Protein AF-A0A1I7H3S4-F1 (afdb_monomer_lite)

Organism: NCBI:txid351659

Radius of gyration: 13.6 Å; chains: 1; bounding box: 36×29×34 Å

Structure (mmCIF, N/CA/C/O backbone):
data_AF-A0A1I7H3S4-F1
#
_entry.id   AF-A0A1I7H3S4-F1
#
loop_
_atom_site.group_PDB
_atom_site.id
_atom_site.type_symbol
_atom_site.label_atom_id
_atom_site.label_alt_id
_atom_site.label_comp_id
_atom_site.label_asym_id
_atom_site.label_entity_id
_atom_site.label_seq_id
_atom_site.pdbx_PDB_ins_code
_atom_site.Cartn_x
_atom_site.Cartn_y
_atom_site.Cartn_z
_atom_site.occupancy
_atom_site.B_iso_or_equiv
_atom_site.auth_seq_id
_atom_site.auth_comp_id
_atom_site.auth_asym_id
_atom_site.auth_atom_id
_atom_site.pdbx_PDB_model_num
ATOM 1 N N . MET A 1 1 ? 8.692 2.748 -12.948 1.00 69.50 1 MET A N 1
ATOM 2 C CA . MET A 1 1 ? 7.362 2.105 -13.022 1.00 69.50 1 MET A CA 1
ATOM 3 C C . MET A 1 1 ? 7.455 0.836 -12.209 1.00 69.50 1 MET A C 1
ATOM 5 O O . MET A 1 1 ? 8.354 0.054 -12.492 1.00 69.50 1 MET A O 1
ATOM 9 N N . TYR A 1 2 ? 6.588 0.673 -11.213 1.00 76.00 2 TYR A N 1
ATOM 10 C CA . TYR A 1 2 ? 6.581 -0.502 -10.338 1.00 76.00 2 TYR A CA 1
ATOM 11 C C . TYR A 1 2 ? 5.357 -1.370 -10.622 1.00 76.00 2 TYR A C 1
ATOM 13 O O . TYR A 1 2 ? 4.314 -0.866 -11.056 1.00 76.00 2 TYR A O 1
ATOM 21 N N . TYR A 1 3 ? 5.503 -2.670 -10.383 1.00 72.31 3 TYR A N 1
ATOM 22 C CA . TYR A 1 3 ? 4.449 -3.659 -10.552 1.00 72.31 3 TYR A CA 1
ATOM 23 C C . TYR A 1 3 ? 4.374 -4.523 -9.299 1.00 72.31 3 TYR A C 1
ATOM 25 O O . TYR A 1 3 ? 5.347 -5.189 -8.960 1.00 72.31 3 TYR A O 1
ATOM 33 N N . LEU A 1 4 ? 3.216 -4.527 -8.646 1.00 77.06 4 LEU A N 1
ATOM 34 C CA . LEU A 1 4 ? 2.907 -5.460 -7.568 1.00 77.06 4 LEU A CA 1
ATOM 35 C C . LEU A 1 4 ? 1.909 -6.492 -8.099 1.00 77.06 4 LEU A C 1
ATOM 37 O O . LEU A 1 4 ? 0.865 -6.141 -8.659 1.00 77.06 4 LEU A O 1
ATOM 41 N N . HIS A 1 5 ? 2.255 -7.768 -7.956 1.00 70.94 5 HIS A N 1
ATOM 42 C CA . HIS A 1 5 ? 1.485 -8.892 -8.478 1.00 70.94 5 HIS A CA 1
ATOM 43 C C . HIS A 1 5 ? 1.158 -9.875 -7.351 1.00 70.94 5 HIS A C 1
ATOM 45 O O . HIS A 1 5 ? 2.056 -10.500 -6.794 1.00 70.94 5 HIS A O 1
ATOM 51 N N . LYS A 1 6 ? -0.134 -10.069 -7.070 1.00 67.06 6 LYS A N 1
ATOM 52 C CA . LYS A 1 6 ? -0.643 -11.166 -6.231 1.00 67.06 6 LYS A CA 1
ATOM 53 C C . LYS A 1 6 ? -1.920 -11.727 -6.852 1.00 67.06 6 LYS A C 1
ATOM 55 O O . LYS A 1 6 ? -2.768 -10.965 -7.300 1.00 67.06 6 LYS A O 1
ATOM 60 N N . ASN A 1 7 ? -2.049 -13.056 -6.892 1.00 60.03 7 ASN A N 1
ATOM 61 C CA . ASN A 1 7 ? -3.289 -13.779 -7.219 1.00 60.03 7 ASN A CA 1
ATOM 62 C C . ASN A 1 7 ? -4.104 -13.202 -8.398 1.00 60.03 7 ASN A C 1
ATOM 64 O O . ASN A 1 7 ? -5.215 -12.713 -8.221 1.00 60.03 7 ASN A O 1
ATOM 68 N N . LYS A 1 8 ? -3.558 -13.263 -9.625 1.00 67.94 8 LYS A N 1
ATOM 69 C CA . LYS A 1 8 ? -4.128 -12.712 -10.885 1.00 67.94 8 LYS A CA 1
ATOM 70 C C . LYS A 1 8 ? -4.347 -11.191 -10.914 1.00 67.94 8 LYS A C 1
ATOM 72 O O . LYS A 1 8 ? -4.528 -10.641 -11.999 1.00 67.94 8 LYS A O 1
ATOM 77 N N . ASN A 1 9 ? -4.276 -10.510 -9.777 1.00 73.56 9 ASN A N 1
ATOM 78 C CA . ASN A 1 9 ? -4.380 -9.068 -9.677 1.00 73.56 9 ASN A CA 1
ATOM 79 C C . ASN A 1 9 ? -3.016 -8.418 -9.921 1.00 73.56 9 ASN A C 1
ATOM 81 O O . ASN A 1 9 ? -1.966 -8.917 -9.510 1.00 73.56 9 ASN A O 1
ATOM 85 N N . THR A 1 10 ? -3.034 -7.290 -10.626 1.00 81.31 10 THR A N 1
ATOM 86 C CA . THR A 1 10 ? -1.833 -6.501 -10.908 1.00 81.31 10 THR A CA 1
ATOM 87 C C . THR A 1 10 ? -2.094 -5.053 -10.539 1.00 81.31 10 THR A C 1
ATOM 89 O O . THR A 1 10 ? -2.968 -4.418 -11.133 1.00 81.31 10 THR A O 1
ATOM 92 N N . LEU A 1 11 ? -1.308 -4.529 -9.602 1.00 84.75 11 LEU A N 1
ATOM 93 C CA . LEU A 1 11 ? -1.228 -3.103 -9.327 1.00 84.75 11 LEU A CA 1
ATOM 94 C C . LEU A 1 11 ? -0.031 -2.526 -10.087 1.00 84.75 11 LEU A C 1
ATOM 96 O O . LEU A 1 11 ? 1.112 -2.930 -9.876 1.00 84.75 11 LEU A O 1
ATOM 100 N N . ARG A 1 12 ? -0.293 -1.583 -10.994 1.00 87.62 12 ARG A N 1
ATOM 101 C CA . ARG A 1 12 ? 0.743 -0.831 -11.711 1.00 87.62 12 ARG A CA 1
ATOM 102 C C . ARG A 1 12 ? 0.851 0.559 -11.123 1.00 87.62 12 ARG A C 1
ATOM 104 O O . ARG A 1 12 ? -0.159 1.247 -10.997 1.00 87.62 12 ARG A O 1
ATOM 111 N N . ILE A 1 13 ? 2.075 0.977 -10.839 1.00 87.19 13 ILE A N 1
ATOM 112 C CA . ILE A 1 13 ? 2.362 2.245 -10.175 1.00 87.19 13 ILE A CA 1
ATOM 113 C C . ILE A 1 13 ? 3.183 3.103 -11.129 1.00 87.19 13 ILE A C 1
ATOM 115 O O . ILE A 1 13 ? 4.295 2.748 -11.550 1.00 87.19 13 ILE A O 1
ATOM 119 N N . LEU A 1 14 ? 2.576 4.216 -11.526 1.00 86.69 14 LEU A N 1
ATOM 120 C CA . LEU A 1 14 ? 3.056 5.132 -12.548 1.00 86.69 14 LEU A CA 1
ATOM 121 C C . LEU A 1 14 ? 3.316 6.503 -11.909 1.00 86.69 14 LEU A C 1
ATOM 123 O O . LEU A 1 14 ? 2.379 7.294 -11.776 1.00 86.69 14 LEU A O 1
ATOM 127 N N . PRO A 1 15 ? 4.574 6.809 -11.541 1.00 83.56 15 PRO A N 1
ATOM 128 C CA . PRO A 1 15 ? 4.943 8.139 -11.077 1.00 83.56 15 PRO A CA 1
ATOM 129 C C . PRO A 1 15 ? 4.613 9.190 -12.142 1.00 83.56 15 PRO A C 1
ATOM 131 O O . PRO A 1 15 ? 4.883 9.000 -13.334 1.00 83.56 15 PRO A O 1
ATOM 134 N N . ARG A 1 16 ? 4.023 10.307 -11.723 1.00 81.94 16 ARG A N 1
ATOM 135 C CA . ARG A 1 16 ? 3.693 11.455 -12.575 1.00 81.94 16 ARG A CA 1
ATOM 136 C C . ARG A 1 16 ? 4.423 12.698 -12.062 1.00 81.94 16 ARG A C 1
ATOM 138 O O . ARG A 1 16 ? 4.998 12.705 -10.984 1.00 81.94 16 ARG A O 1
ATOM 145 N N . LYS A 1 17 ? 4.376 13.793 -12.834 1.00 77.88 17 LYS A N 1
ATOM 146 C CA . LYS A 1 17 ? 4.927 15.092 -12.392 1.00 77.88 17 LYS A CA 1
ATOM 147 C C . LYS A 1 17 ? 4.255 15.636 -11.122 1.00 77.88 17 LYS A C 1
ATOM 149 O O . LYS A 1 17 ? 4.856 16.462 -10.452 1.00 77.88 17 LYS A O 1
ATOM 154 N N . LYS A 1 18 ? 3.013 15.228 -10.841 1.00 78.38 18 LYS A N 1
ATOM 155 C CA . LYS A 1 18 ? 2.236 15.609 -9.655 1.00 78.38 18 LYS A CA 1
ATOM 156 C C . LYS A 1 18 ? 1.573 14.356 -9.082 1.00 78.38 18 LYS A C 1
ATOM 158 O O . LYS A 1 18 ? 0.465 14.018 -9.490 1.00 78.38 18 LYS A O 1
ATOM 163 N N . GLY A 1 19 ? 2.283 13.655 -8.204 1.00 86.25 19 GLY A N 1
ATOM 164 C CA . GLY A 1 19 ? 1.801 12.440 -7.548 1.00 86.25 19 GLY A CA 1
ATOM 165 C C . GLY A 1 19 ? 1.942 11.162 -8.380 1.00 86.25 19 GLY A C 1
ATOM 166 O O . GLY A 1 19 ? 2.806 11.067 -9.256 1.00 86.25 19 GLY A O 1
ATOM 167 N N . THR A 1 20 ? 1.088 10.178 -8.103 1.00 88.50 20 THR A N 1
ATOM 168 C CA . THR A 1 20 ? 1.223 8.811 -8.625 1.00 88.50 20 THR A CA 1
ATOM 169 C C . THR A 1 20 ? -0.104 8.258 -9.108 1.00 88.50 20 THR A C 1
ATOM 171 O O . THR A 1 20 ? -1.131 8.373 -8.451 1.00 88.50 20 THR A O 1
ATOM 174 N N . GLU A 1 21 ? -0.084 7.625 -10.272 1.00 90.69 21 GLU A N 1
ATOM 175 C CA . GLU A 1 21 ? -1.233 6.913 -10.810 1.00 90.69 21 GLU A CA 1
ATOM 176 C C . GLU A 1 21 ? -1.130 5.424 -10.467 1.00 90.69 21 GLU A C 1
ATOM 178 O O . GLU A 1 21 ? -0.149 4.756 -10.809 1.00 90.69 21 GLU A O 1
ATOM 183 N N . LEU A 1 22 ? -2.161 4.908 -9.805 1.00 89.38 22 LEU A N 1
ATOM 184 C CA . LEU A 1 22 ? -2.315 3.504 -9.452 1.00 89.38 22 LEU A CA 1
ATOM 185 C C . LEU A 1 22 ? -3.332 2.870 -10.391 1.00 89.38 22 LEU A C 1
ATOM 187 O O . LEU A 1 22 ? -4.489 3.280 -10.428 1.00 89.38 22 LEU A O 1
ATOM 191 N N . ARG A 1 23 ? -2.926 1.849 -11.141 1.00 89.50 23 ARG A N 1
ATOM 192 C CA . ARG A 1 23 ? -3.845 1.055 -11.963 1.00 89.50 23 ARG A CA 1
ATOM 193 C C . ARG A 1 23 ? -4.005 -0.318 -11.349 1.00 89.50 23 ARG A C 1
ATOM 195 O O . ARG A 1 23 ? -3.047 -1.089 -11.351 1.00 89.50 23 ARG A O 1
ATOM 202 N N . PHE A 1 24 ? -5.200 -0.623 -10.866 1.00 86.50 24 PHE A N 1
ATOM 203 C CA . PHE A 1 24 ? -5.541 -1.929 -10.320 1.00 86.50 24 PHE A CA 1
ATOM 204 C C . PHE A 1 24 ? -6.638 -2.562 -11.171 1.00 86.50 24 PHE A C 1
ATOM 206 O O . PHE A 1 24 ? -7.775 -2.087 -11.192 1.00 86.50 24 PHE A O 1
ATOM 213 N N . ASN A 1 25 ? -6.300 -3.623 -11.904 1.00 83.25 25 ASN A N 1
ATOM 214 C CA . ASN A 1 25 ? -7.190 -4.224 -12.901 1.00 83.25 25 ASN A CA 1
ATOM 215 C C . ASN A 1 25 ? -7.712 -3.167 -13.905 1.00 83.25 25 ASN A C 1
ATOM 217 O O . ASN A 1 25 ? -6.918 -2.599 -14.653 1.00 83.25 25 ASN A O 1
ATOM 221 N N . GLN A 1 26 ? -9.024 -2.897 -13.934 1.00 82.56 26 GLN A N 1
ATOM 222 C CA . GLN A 1 26 ? -9.642 -1.876 -14.798 1.00 82.56 2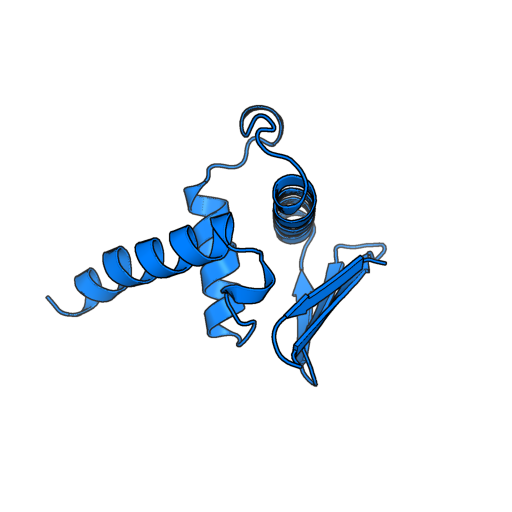6 GLN A CA 1
ATOM 223 C C . GLN A 1 26 ? -9.825 -0.509 -14.109 1.00 82.56 26 GLN A C 1
ATOM 225 O O . GLN A 1 26 ? -10.268 0.440 -14.753 1.00 82.56 26 GLN A O 1
ATOM 230 N N . LYS A 1 27 ? -9.495 -0.390 -12.817 1.00 84.56 27 LYS A N 1
ATOM 231 C CA . LYS A 1 27 ? -9.638 0.849 -12.041 1.00 84.56 27 LYS A CA 1
ATOM 232 C C . LYS A 1 27 ? -8.348 1.670 -12.066 1.00 84.56 27 LYS A C 1
ATOM 234 O O . LYS A 1 27 ? -7.246 1.116 -12.064 1.00 84.56 27 LYS A O 1
ATOM 239 N N . ILE A 1 28 ? -8.498 2.994 -12.068 1.00 87.31 28 ILE A N 1
ATOM 240 C CA . ILE A 1 28 ? -7.397 3.962 -12.015 1.00 87.31 28 ILE A CA 1
ATOM 241 C C . ILE A 1 28 ? -7.633 4.894 -10.826 1.00 87.31 28 ILE A C 1
ATOM 243 O O . ILE A 1 28 ? -8.696 5.502 -10.733 1.00 87.31 28 ILE A O 1
ATOM 247 N N . PHE A 1 29 ? -6.632 5.031 -9.960 1.00 87.19 29 PHE A N 1
ATOM 248 C CA . PHE A 1 29 ? -6.621 5.949 -8.824 1.00 87.19 29 PHE A CA 1
ATOM 249 C C . PHE A 1 29 ? -5.473 6.942 -8.976 1.00 87.19 29 PHE A C 1
ATOM 251 O O . PHE A 1 29 ? -4.396 6.591 -9.464 1.00 87.19 29 PHE A O 1
ATOM 258 N N . PHE A 1 30 ? -5.689 8.179 -8.539 1.00 87.00 30 PHE A N 1
ATOM 259 C CA . PHE A 1 30 ? -4.664 9.217 -8.545 1.00 87.00 30 PHE A CA 1
ATOM 260 C C . PHE A 1 30 ? -4.318 9.599 -7.112 1.00 87.00 30 PHE A C 1
ATOM 262 O O . PHE A 1 30 ? -5.128 10.178 -6.395 1.00 87.00 30 PHE A O 1
ATOM 269 N N . ALA A 1 31 ? -3.097 9.271 -6.713 1.00 87.50 31 ALA A N 1
ATOM 270 C CA . ALA A 1 31 ? -2.514 9.682 -5.455 1.00 87.50 31 ALA A CA 1
ATOM 271 C C . ALA A 1 31 ? -1.921 11.085 -5.584 1.00 87.50 31 ALA A C 1
ATOM 273 O O . ALA A 1 31 ? -1.183 11.379 -6.528 1.00 87.50 31 ALA A O 1
ATOM 274 N N . ASN A 1 32 ? -2.217 11.939 -4.606 1.00 88.56 32 ASN A N 1
ATOM 275 C CA . ASN A 1 32 ? -1.521 13.210 -4.425 1.00 88.56 32 ASN A CA 1
ATOM 276 C C . ASN A 1 32 ? -0.079 12.973 -3.924 1.00 88.56 32 ASN A C 1
ATOM 278 O O . ASN A 1 32 ? 0.374 11.833 -3.807 1.00 88.56 32 ASN A O 1
ATOM 282 N N . GLU A 1 33 ? 0.672 14.043 -3.664 1.00 85.62 33 GLU A N 1
ATOM 283 C CA . GLU A 1 33 ? 2.079 13.942 -3.244 1.00 85.62 33 GLU A CA 1
ATOM 284 C C . GLU A 1 33 ? 2.252 13.203 -1.910 1.00 85.62 33 GLU A C 1
ATOM 286 O O . GLU A 1 33 ? 3.167 12.393 -1.781 1.00 85.62 33 GLU A O 1
ATOM 291 N N . ASP A 1 34 ? 1.356 13.413 -0.946 1.00 85.50 34 ASP A N 1
ATOM 292 C CA . ASP A 1 34 ? 1.445 12.759 0.362 1.00 85.50 34 ASP A CA 1
ATOM 293 C C . ASP A 1 34 ? 1.119 11.268 0.274 1.00 85.50 34 ASP A C 1
ATOM 295 O O . ASP A 1 34 ? 1.881 10.431 0.758 1.00 85.50 34 ASP A O 1
ATOM 299 N N . LEU A 1 35 ? 0.043 10.914 -0.434 1.00 87.31 35 LEU A N 1
ATOM 300 C CA . LEU A 1 35 ? -0.308 9.518 -0.674 1.00 87.31 35 LEU A CA 1
ATOM 301 C C . LEU A 1 35 ? 0.761 8.814 -1.523 1.00 87.31 35 LEU A C 1
ATOM 303 O O . LEU A 1 35 ? 1.040 7.640 -1.305 1.00 87.31 35 LEU A O 1
ATOM 307 N N . THR A 1 36 ? 1.418 9.537 -2.434 1.00 88.19 36 THR A N 1
ATOM 308 C CA . THR A 1 36 ? 2.573 9.020 -3.185 1.00 88.19 36 THR A CA 1
ATOM 309 C C . THR A 1 36 ? 3.718 8.632 -2.256 1.00 88.19 36 THR A C 1
ATOM 311 O O . THR A 1 36 ? 4.216 7.518 -2.369 1.00 88.19 36 THR A O 1
ATOM 314 N N . LYS A 1 37 ? 4.090 9.493 -1.297 1.00 87.00 37 LYS A N 1
ATOM 315 C CA . LYS A 1 37 ? 5.144 9.178 -0.316 1.00 87.00 37 LYS A CA 1
ATOM 316 C C . LYS A 1 37 ? 4.801 7.942 0.515 1.00 87.00 37 LYS A C 1
ATOM 318 O O . LYS A 1 37 ? 5.671 7.107 0.745 1.00 87.00 37 LYS A O 1
ATOM 323 N N . ILE A 1 38 ? 3.539 7.815 0.936 1.00 89.06 38 ILE A N 1
ATOM 324 C CA . ILE A 1 38 ? 3.056 6.634 1.665 1.00 89.06 38 ILE A CA 1
ATOM 325 C C . ILE A 1 38 ? 3.231 5.376 0.809 1.00 89.06 38 ILE A C 1
ATOM 327 O O . ILE A 1 38 ? 3.784 4.386 1.276 1.00 89.06 38 ILE A O 1
ATOM 331 N N . ILE A 1 39 ? 2.790 5.415 -0.449 1.00 87.75 39 ILE A N 1
ATOM 332 C CA . ILE A 1 39 ? 2.871 4.274 -1.367 1.00 87.75 39 ILE A CA 1
ATOM 333 C C . ILE A 1 39 ? 4.326 3.884 -1.636 1.00 87.75 39 ILE A C 1
ATOM 335 O O . ILE A 1 39 ? 4.658 2.704 -1.554 1.00 87.75 39 ILE A O 1
ATOM 339 N N . ASP A 1 40 ? 5.201 4.855 -1.899 1.00 85.31 40 ASP A N 1
ATOM 340 C CA . ASP A 1 40 ? 6.627 4.608 -2.121 1.00 85.31 40 ASP A CA 1
ATOM 341 C C . ASP A 1 40 ? 7.287 3.961 -0.891 1.00 85.31 40 ASP A C 1
ATOM 343 O O . ASP A 1 40 ? 8.072 3.023 -1.035 1.00 85.31 40 ASP A O 1
ATOM 347 N N . PHE A 1 41 ? 6.924 4.401 0.320 1.00 85.75 41 PHE A N 1
ATOM 348 C CA . PHE A 1 41 ? 7.382 3.790 1.572 1.00 85.75 41 PHE A CA 1
ATOM 349 C C . PHE A 1 41 ? 6.860 2.357 1.760 1.00 85.75 41 PHE A C 1
ATOM 351 O O . PHE A 1 41 ? 7.597 1.458 2.167 1.00 85.75 41 PHE A O 1
ATOM 358 N N . VAL A 1 42 ? 5.587 2.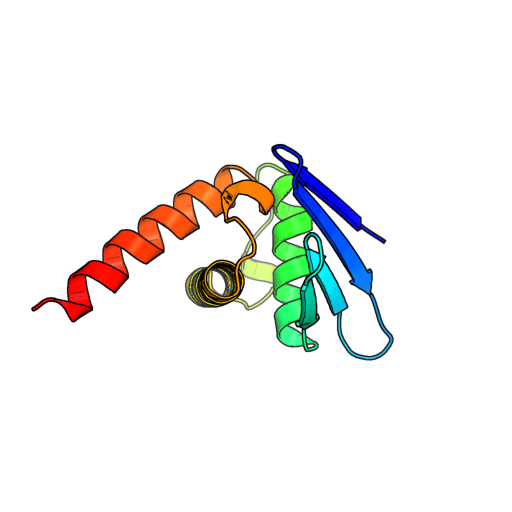113 1.457 1.00 87.00 42 VAL A N 1
ATOM 359 C CA . VAL A 1 42 ? 4.977 0.780 1.576 1.00 87.00 42 VAL A CA 1
ATOM 360 C C . VAL A 1 42 ? 5.640 -0.205 0.611 1.00 87.00 42 VAL A C 1
ATOM 362 O O . VAL A 1 42 ? 5.964 -1.322 1.006 1.00 87.00 42 VAL A O 1
ATOM 365 N N . ILE A 1 43 ? 5.921 0.219 -0.625 1.00 82.44 43 ILE A N 1
ATOM 366 C CA . ILE A 1 43 ? 6.631 -0.607 -1.610 1.00 82.44 43 ILE A CA 1
ATOM 367 C C . ILE A 1 43 ? 8.061 -0.887 -1.144 1.00 82.44 43 ILE A C 1
ATOM 369 O O . ILE A 1 43 ? 8.477 -2.043 -1.134 1.00 82.44 43 ILE A O 1
ATOM 373 N N . SER A 1 44 ? 8.815 0.133 -0.725 1.00 78.44 44 SER A N 1
ATOM 374 C CA . SER A 1 44 ? 10.217 -0.051 -0.327 1.00 78.44 44 SER A CA 1
ATOM 375 C C . SER A 1 44 ? 10.375 -0.892 0.944 1.00 78.44 44 SER A C 1
ATOM 377 O O . SER A 1 44 ? 11.331 -1.656 1.065 1.00 78.44 44 SER A O 1
ATOM 379 N N . SER A 1 45 ? 9.414 -0.809 1.869 1.00 72.25 45 SER A N 1
ATOM 380 C CA . SER A 1 45 ? 9.385 -1.622 3.091 1.00 72.25 45 SER A CA 1
ATOM 381 C C . SER A 1 45 ? 8.938 -3.070 2.866 1.00 72.25 45 SER A C 1
ATOM 383 O O . SER A 1 45 ? 9.198 -3.917 3.718 1.00 72.25 45 SER A O 1
ATOM 385 N N . SER A 1 46 ? 8.297 -3.379 1.733 1.00 63.88 46 SER A N 1
ATOM 386 C CA . SER A 1 46 ? 7.873 -4.747 1.404 1.00 63.88 46 SER A CA 1
ATOM 387 C C . SER A 1 46 ? 9.041 -5.675 1.032 1.00 63.88 46 SER A C 1
ATOM 389 O O . SER A 1 46 ? 8.938 -6.882 1.240 1.00 63.88 46 SER A O 1
ATOM 391 N N . ASP A 1 47 ? 10.168 -5.114 0.573 1.00 56.66 47 ASP A N 1
ATOM 392 C CA . ASP A 1 47 ? 11.371 -5.857 0.163 1.00 56.66 47 ASP A CA 1
ATOM 393 C C . ASP A 1 47 ? 12.446 -5.970 1.261 1.00 56.66 47 ASP A C 1
ATOM 395 O O . ASP A 1 47 ? 13.383 -6.761 1.134 1.00 56.66 47 ASP A O 1
ATOM 399 N N . ILE A 1 48 ? 12.355 -5.195 2.349 1.00 47.50 48 ILE A N 1
ATOM 400 C CA . ILE A 1 48 ? 13.440 -5.096 3.336 1.00 47.50 48 ILE A CA 1
ATOM 401 C C . ILE A 1 48 ? 12.898 -5.285 4.749 1.00 47.50 48 ILE A C 1
ATOM 403 O O . ILE A 1 48 ? 12.143 -4.467 5.277 1.00 47.50 48 ILE A O 1
ATOM 407 N N . SER A 1 49 ? 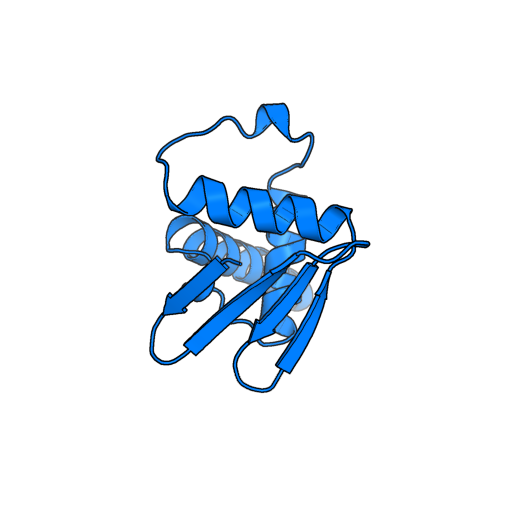13.343 -6.359 5.412 1.00 48.00 49 SER A N 1
ATOM 408 C CA . SER A 1 49 ? 13.155 -6.506 6.851 1.00 48.00 49 SER A CA 1
ATOM 409 C C . SER A 1 49 ? 13.878 -5.353 7.553 1.00 48.00 49 SER A C 1
ATOM 411 O O . SER A 1 49 ? 15.106 -5.345 7.607 1.00 48.00 49 SER A O 1
ATOM 413 N N . LYS A 1 50 ? 13.101 -4.427 8.120 1.00 50.97 50 LYS A N 1
ATOM 414 C CA . LYS A 1 50 ? 13.539 -3.231 8.857 1.00 50.97 50 LYS A CA 1
ATOM 415 C C . LYS A 1 50 ? 14.114 -2.124 7.966 1.00 50.97 50 LYS A C 1
ATOM 417 O O . LYS A 1 50 ? 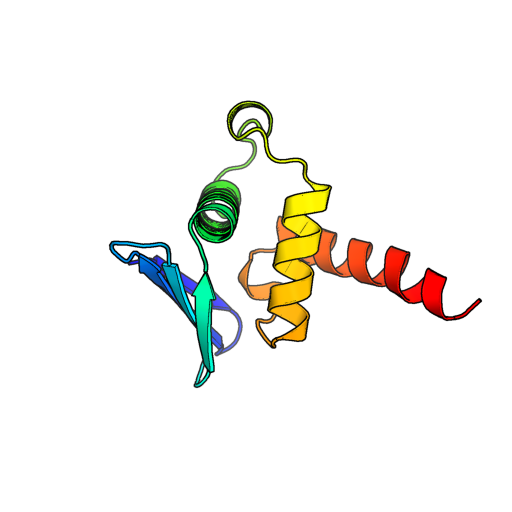15.281 -2.148 7.602 1.00 50.97 50 LYS A O 1
ATOM 422 N N . HIS A 1 51 ? 13.317 -1.081 7.762 1.00 50.19 51 HIS A N 1
ATOM 423 C CA . HIS A 1 51 ? 13.842 0.274 7.643 1.00 50.19 51 HIS A CA 1
ATOM 424 C C . HIS A 1 51 ? 13.021 1.226 8.509 1.00 50.19 51 HIS A C 1
ATOM 426 O O . HIS A 1 51 ? 11.813 1.053 8.682 1.00 50.19 51 HIS A O 1
ATOM 432 N N . ASP A 1 52 ? 13.734 2.167 9.121 1.00 51.50 52 ASP A N 1
ATOM 433 C CA . ASP A 1 52 ? 13.270 3.077 10.155 1.00 51.50 52 ASP A CA 1
ATOM 434 C C . ASP A 1 52 ? 12.072 3.918 9.701 1.00 51.50 52 ASP A C 1
ATOM 436 O O . ASP A 1 52 ? 12.191 4.835 8.891 1.00 51.50 52 ASP A O 1
ATOM 440 N N . PHE A 1 53 ? 10.914 3.661 10.317 1.00 53.38 53 PHE A N 1
ATOM 441 C CA . PHE A 1 53 ? 9.724 4.520 10.243 1.00 53.38 53 PHE A CA 1
ATOM 442 C C . PHE A 1 53 ? 10.040 6.000 10.545 1.00 53.38 53 PHE A C 1
ATOM 444 O O . PHE A 1 53 ? 9.329 6.896 10.088 1.00 53.38 53 PHE A O 1
ATOM 451 N N . LEU A 1 54 ? 11.121 6.255 11.291 1.00 49.78 54 LEU A N 1
ATOM 452 C CA . LEU A 1 54 ? 11.512 7.562 11.813 1.00 49.78 54 LEU A CA 1
ATOM 453 C C . LEU A 1 54 ? 11.912 8.589 10.742 1.00 49.78 54 LEU A C 1
ATOM 455 O O . LEU A 1 54 ? 11.748 9.779 10.995 1.00 49.78 54 LEU A O 1
ATOM 459 N N . GLU A 1 55 ? 12.376 8.185 9.554 1.00 55.22 55 GLU A N 1
ATOM 460 C CA . GLU A 1 55 ? 12.827 9.158 8.538 1.00 55.22 55 GLU A CA 1
ATOM 461 C C . GLU A 1 55 ? 11.690 9.758 7.696 1.00 55.22 55 GLU A C 1
ATOM 463 O O . GLU A 1 55 ? 11.860 10.810 7.083 1.00 55.22 55 GLU A O 1
ATOM 468 N N . THR A 1 56 ? 10.508 9.137 7.682 1.00 60.66 56 THR A N 1
ATOM 469 C CA . THR A 1 56 ? 9.396 9.600 6.830 1.00 60.66 56 THR A CA 1
ATOM 470 C C . THR A 1 56 ? 8.530 10.685 7.469 1.00 60.66 56 THR A C 1
ATOM 472 O O . THR A 1 56 ? 7.778 11.358 6.766 1.00 60.66 56 THR A O 1
ATOM 475 N N . GLY A 1 57 ? 8.596 10.847 8.796 1.00 66.88 57 GLY A N 1
ATOM 476 C CA . GLY A 1 57 ? 7.684 11.714 9.552 1.00 66.88 57 GLY A CA 1
ATOM 477 C C . GLY A 1 57 ? 6.213 11.266 9.521 1.00 66.88 57 GLY A C 1
ATOM 478 O O . GLY A 1 57 ? 5.349 11.997 10.002 1.00 66.88 57 GLY A O 1
ATOM 479 N N . LEU A 1 58 ? 5.914 10.088 8.962 1.00 73.38 58 LEU A N 1
ATOM 480 C CA . LEU A 1 58 ? 4.568 9.528 8.859 1.00 73.38 58 LEU A CA 1
ATOM 481 C C . LEU A 1 58 ? 4.342 8.511 9.980 1.00 73.38 58 LEU A C 1
ATOM 483 O O . LEU A 1 58 ? 5.155 7.610 10.190 1.00 73.38 58 LEU A O 1
ATOM 487 N N . SER A 1 59 ? 3.226 8.635 10.701 1.00 83.38 59 SER A N 1
ATOM 488 C CA . SER A 1 59 ? 2.835 7.624 11.683 1.00 83.38 59 SER A CA 1
ATOM 489 C C . SER A 1 59 ? 2.260 6.389 10.989 1.00 83.38 59 SER A C 1
ATOM 491 O O . SER A 1 59 ? 1.621 6.485 9.938 1.00 83.38 59 SER A O 1
ATOM 493 N N . GLU A 1 60 ? 2.448 5.218 11.602 1.00 85.62 60 GLU A N 1
ATOM 494 C CA . GLU A 1 60 ? 1.874 3.965 11.100 1.00 85.62 60 GLU A CA 1
ATOM 495 C C . GLU A 1 60 ? 0.348 4.064 10.934 1.00 85.62 60 GLU A C 1
ATOM 497 O O . GLU A 1 60 ? -0.180 3.591 9.933 1.00 85.62 60 GLU A O 1
ATOM 502 N N . ASP A 1 61 ? -0.348 4.758 11.839 1.00 86.31 61 ASP A N 1
ATOM 503 C CA . ASP A 1 61 ? -1.801 4.952 11.759 1.00 86.31 61 ASP A CA 1
ATOM 504 C C . ASP A 1 61 ? -2.238 5.709 10.497 1.00 86.31 61 ASP A C 1
ATOM 506 O O . ASP A 1 61 ? -3.245 5.352 9.887 1.00 86.31 61 ASP A O 1
ATOM 510 N N . ILE A 1 62 ? -1.481 6.730 10.070 1.00 87.69 62 ILE A N 1
ATOM 511 C CA . ILE A 1 62 ? -1.776 7.476 8.834 1.00 87.69 62 ILE A CA 1
ATOM 512 C C . ILE A 1 62 ? -1.598 6.563 7.619 1.00 87.69 62 ILE A C 1
ATOM 514 O O . ILE A 1 62 ? -2.431 6.571 6.711 1.00 87.69 62 ILE A O 1
ATOM 518 N N . ILE A 1 63 ? -0.537 5.754 7.615 1.00 89.00 63 ILE A N 1
ATOM 519 C CA . ILE A 1 63 ? -0.265 4.798 6.537 1.00 89.00 63 ILE A CA 1
ATOM 520 C C . ILE A 1 63 ? -1.386 3.759 6.468 1.00 89.00 63 ILE A C 1
ATOM 522 O O . ILE A 1 63 ? -1.940 3.525 5.396 1.00 89.00 63 ILE A O 1
ATOM 526 N N . LEU A 1 64 ? -1.766 3.172 7.605 1.00 90.31 64 LEU A N 1
ATOM 527 C CA . LEU A 1 64 ? -2.840 2.183 7.667 1.00 90.31 64 LEU A CA 1
ATOM 528 C C . LEU A 1 64 ? -4.176 2.771 7.226 1.00 90.31 64 LEU A C 1
ATOM 530 O O . LEU A 1 64 ? -4.853 2.158 6.408 1.00 90.31 64 LEU A O 1
ATOM 534 N N . CYS A 1 65 ? -4.519 3.975 7.682 1.00 89.62 65 CYS A N 1
ATOM 535 C CA . CYS A 1 65 ? -5.734 4.663 7.256 1.00 89.62 65 CYS A CA 1
ATOM 536 C C . CYS A 1 65 ? -5.768 4.871 5.729 1.00 89.62 65 CYS A C 1
ATOM 538 O O . CYS A 1 65 ? -6.777 4.588 5.076 1.00 89.62 65 CYS A O 1
ATOM 540 N N . ALA A 1 66 ? -4.643 5.277 5.132 1.00 90.69 66 ALA A N 1
ATOM 541 C CA . ALA A 1 66 ? -4.523 5.438 3.685 1.00 90.69 66 ALA A CA 1
ATOM 542 C C . ALA A 1 66 ? -4.670 4.106 2.925 1.00 90.69 66 ALA A C 1
ATOM 544 O O . ALA A 1 66 ? -5.396 4.038 1.932 1.00 90.69 66 ALA A O 1
ATOM 545 N N . LEU A 1 67 ? -4.018 3.037 3.390 1.00 91.06 67 LEU A N 1
ATOM 546 C CA . LEU A 1 67 ? -4.095 1.716 2.756 1.00 91.06 67 LEU A CA 1
ATOM 547 C C . LEU A 1 67 ? -5.482 1.076 2.893 1.00 91.06 67 LEU A C 1
ATOM 549 O O . LEU A 1 67 ? -5.949 0.429 1.955 1.00 91.06 67 LEU A O 1
ATOM 553 N N . VAL A 1 68 ? -6.156 1.274 4.027 1.00 91.56 68 VAL A N 1
ATOM 554 C CA . VAL A 1 68 ? -7.548 0.847 4.236 1.00 91.56 68 VAL A CA 1
ATOM 555 C C . VAL A 1 68 ? -8.472 1.587 3.278 1.00 91.56 68 VAL A C 1
ATOM 557 O O . VAL A 1 68 ? -9.226 0.937 2.566 1.00 91.56 68 VAL A O 1
ATOM 560 N N . SER A 1 69 ? -8.326 2.909 3.150 1.00 89.44 69 SER A N 1
ATOM 561 C CA . SER A 1 69 ? -9.120 3.700 2.198 1.00 89.44 69 SER A CA 1
ATOM 562 C C . SER A 1 69 ? -8.937 3.207 0.755 1.00 89.44 69 SER A C 1
ATOM 564 O O . SER A 1 69 ? -9.899 3.057 0.010 1.00 89.44 69 SER A O 1
ATOM 566 N N . LEU A 1 70 ? -7.702 2.880 0.354 1.00 89.00 70 LEU A N 1
ATOM 567 C CA . LEU A 1 70 ? -7.429 2.266 -0.953 1.00 89.00 70 LEU A CA 1
ATOM 568 C C . LEU A 1 70 ? -8.042 0.863 -1.091 1.00 89.00 70 LEU A C 1
ATOM 570 O O . LEU A 1 70 ? -8.398 0.450 -2.198 1.00 89.00 70 LEU A O 1
ATOM 574 N N . SER A 1 71 ? -8.164 0.136 0.019 1.00 88.56 71 SER A N 1
ATOM 575 C CA . SER A 1 71 ? -8.793 -1.184 0.055 1.00 88.56 71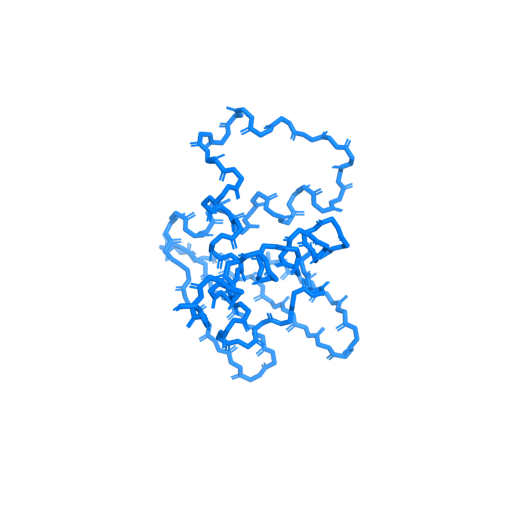 SER A CA 1
ATOM 576 C C . SER A 1 71 ? -10.307 -1.110 -0.100 1.00 88.56 71 SER A C 1
ATOM 578 O O . SER A 1 71 ? -10.864 -1.887 -0.876 1.00 88.56 71 SER A O 1
ATOM 580 N N . ASP A 1 72 ? -10.951 -0.127 0.529 1.00 86.06 72 ASP A N 1
ATOM 581 C CA . ASP A 1 72 ? -12.383 0.154 0.370 1.00 86.06 72 ASP A CA 1
ATOM 582 C C . ASP A 1 72 ? -12.724 0.544 -1.077 1.00 86.06 72 ASP A C 1
ATOM 584 O O . ASP A 1 72 ? -13.737 0.125 -1.639 1.00 86.06 72 ASP A O 1
ATOM 588 N N . GLU A 1 73 ? -11.811 1.252 -1.740 1.00 85.06 73 GLU A N 1
ATOM 589 C CA . GLU A 1 73 ? -11.892 1.586 -3.165 1.00 85.06 73 GLU A CA 1
ATOM 590 C C . GLU A 1 73 ? -11.636 0.378 -4.103 1.00 85.06 73 GLU A C 1
ATOM 592 O O . GLU A 1 73 ? -11.869 0.421 -5.325 1.00 85.06 73 GLU A O 1
ATOM 597 N N . GLY A 1 74 ? -11.224 -0.755 -3.531 1.00 83.88 74 GLY A N 1
ATOM 598 C CA . GLY A 1 74 ? -11.141 -2.061 -4.178 1.00 83.88 74 GLY A CA 1
ATOM 599 C C . GLY A 1 74 ? -9.730 -2.546 -4.507 1.00 83.88 74 GLY A C 1
ATOM 600 O O . GLY A 1 74 ? -9.610 -3.492 -5.287 1.00 83.88 74 GLY A O 1
ATOM 601 N N . ILE A 1 75 ? -8.672 -1.931 -3.967 1.00 87.69 75 ILE A N 1
ATOM 602 C CA . ILE A 1 75 ? -7.313 -2.490 -4.040 1.00 87.69 75 ILE A CA 1
ATOM 603 C C . ILE A 1 75 ? -7.160 -3.556 -2.952 1.00 87.69 75 ILE A C 1
ATOM 605 O O . ILE A 1 75 ? -7.141 -3.245 -1.771 1.00 87.69 75 ILE A O 1
ATOM 609 N N . SER A 1 76 ? -7.020 -4.825 -3.332 1.00 88.06 76 SER A N 1
ATOM 610 C CA . SER A 1 76 ? -6.913 -5.919 -2.352 1.00 88.06 76 SER A CA 1
ATOM 611 C C . SER A 1 76 ? -5.740 -5.702 -1.370 1.00 88.06 76 SER A C 1
ATOM 613 O O . SER A 1 76 ? -4.622 -5.476 -1.844 1.00 88.06 76 SER A O 1
ATOM 615 N N . PRO A 1 77 ? -5.936 -5.816 -0.035 1.00 88.38 77 PRO A N 1
ATOM 616 C CA . PRO A 1 77 ? -4.874 -5.632 0.964 1.00 88.38 77 PRO A CA 1
ATOM 617 C C . PRO A 1 77 ? -3.639 -6.507 0.731 1.00 88.38 77 PRO A C 1
ATOM 619 O O . PRO A 1 77 ? -2.517 -6.102 1.030 1.00 88.38 77 PRO A O 1
ATOM 622 N N . GLU A 1 78 ? -3.842 -7.691 0.149 1.00 87.75 78 GLU A N 1
ATOM 623 C CA . GLU A 1 78 ? -2.794 -8.667 -0.156 1.00 87.75 78 GLU A CA 1
ATOM 624 C C . GLU A 1 78 ? -1.693 -8.101 -1.077 1.00 87.75 78 GLU A C 1
ATOM 626 O O . GLU A 1 78 ? -0.550 -8.560 -1.041 1.00 87.75 78 GLU A O 1
ATOM 631 N N . ILE A 1 79 ? -2.024 -7.098 -1.900 1.00 87.19 79 ILE A N 1
ATOM 632 C CA . ILE A 1 79 ? -1.113 -6.476 -2.872 1.00 87.19 79 ILE A CA 1
ATOM 633 C C . ILE A 1 79 ? 0.034 -5.732 -2.195 1.00 87.19 79 ILE A C 1
ATOM 635 O O . ILE A 1 79 ? 1.114 -5.636 -2.774 1.00 87.19 79 ILE A O 1
ATOM 639 N N . TRP A 1 80 ? -0.178 -5.237 -0.977 1.00 86.69 80 TRP A N 1
ATOM 640 C CA . TRP A 1 80 ? 0.815 -4.461 -0.234 1.00 86.69 80 TRP A CA 1
ATOM 641 C C . TRP A 1 80 ? 1.851 -5.335 0.493 1.00 86.69 80 TRP A C 1
ATOM 643 O O . TRP A 1 80 ? 2.741 -4.811 1.158 1.00 86.69 80 TRP A O 1
ATOM 653 N N . GLY A 1 81 ? 1.760 -6.663 0.356 1.00 84.38 81 GLY A N 1
ATOM 654 C CA . GLY A 1 81 ? 2.644 -7.625 1.015 1.00 84.38 81 GLY A CA 1
ATOM 655 C C . GLY A 1 81 ? 2.147 -8.043 2.401 1.00 84.38 81 GLY A C 1
ATOM 656 O O . GLY A 1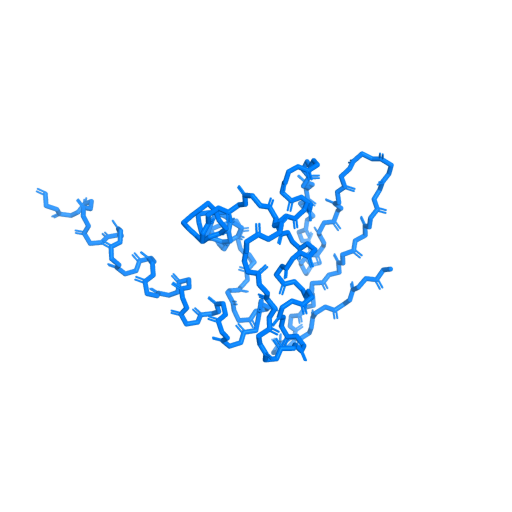 81 ? 1.356 -7.348 3.032 1.00 84.38 81 GLY A O 1
ATOM 657 N N . GLU A 1 82 ? 2.618 -9.196 2.886 1.00 84.56 82 GLU A N 1
ATOM 658 C CA . GLU A 1 82 ? 2.080 -9.868 4.087 1.00 84.56 82 GLU A CA 1
ATOM 659 C C . GLU A 1 82 ? 2.149 -9.006 5.358 1.00 84.56 82 GLU A C 1
ATOM 661 O O . GLU A 1 82 ? 1.239 -9.038 6.188 1.00 84.56 82 GLU A O 1
ATOM 666 N N . VAL A 1 83 ? 3.206 -8.194 5.493 1.00 84.88 83 VAL A N 1
ATOM 667 C CA . VAL A 1 83 ? 3.389 -7.279 6.631 1.00 84.88 83 VAL A CA 1
ATOM 668 C C . VAL A 1 83 ? 2.252 -6.262 6.700 1.00 84.88 83 VAL A C 1
ATOM 670 O O . VAL A 1 83 ? 1.662 -6.064 7.762 1.00 84.88 83 VAL A O 1
ATOM 673 N N . TRP A 1 84 ? 1.936 -5.619 5.576 1.00 88.69 84 TRP A N 1
ATOM 674 C CA . TRP A 1 84 ? 0.886 -4.608 5.510 1.00 88.69 84 TRP A CA 1
ATOM 675 C C . TRP A 1 84 ? -0.499 -5.242 5.476 1.00 88.69 84 TRP A C 1
ATOM 677 O O . TRP A 1 84 ? -1.385 -4.758 6.169 1.00 88.69 84 TRP A O 1
ATOM 687 N N . GLU A 1 85 ? -0.669 -6.361 4.775 1.00 89.12 85 GLU A N 1
ATOM 688 C CA . GLU A 1 85 ? -1.908 -7.142 4.739 1.00 89.12 85 GLU A CA 1
ATOM 689 C C . GLU A 1 85 ? -2.395 -7.483 6.155 1.00 89.12 85 GLU A C 1
ATOM 691 O O . GLU A 1 85 ? -3.519 -7.140 6.529 1.00 89.12 85 GLU A O 1
ATOM 696 N N . GLY A 1 86 ? -1.528 -8.075 6.986 1.00 88.75 86 GLY A N 1
ATOM 697 C CA . GLY A 1 86 ? -1.876 -8.424 8.364 1.00 88.75 86 GLY A CA 1
ATOM 698 C C . GLY A 1 86 ? -2.237 -7.204 9.217 1.00 88.75 86 GLY A C 1
ATOM 699 O O . GLY A 1 86 ? -3.176 -7.260 10.018 1.00 88.75 86 GLY A O 1
ATOM 700 N N . LYS A 1 87 ? -1.535 -6.079 9.026 1.00 90.75 87 LYS A N 1
ATOM 701 C CA . LYS A 1 87 ? -1.824 -4.830 9.745 1.00 90.75 87 LYS A CA 1
ATOM 702 C C . LYS A 1 87 ? -3.135 -4.184 9.292 1.00 90.75 87 LYS A C 1
ATOM 704 O O . LYS A 1 87 ? -3.909 -3.772 10.150 1.00 90.75 87 LYS A O 1
ATOM 709 N N . ILE A 1 88 ? -3.415 -4.147 7.988 1.00 90.81 88 ILE A N 1
ATOM 710 C CA . ILE A 1 88 ? -4.663 -3.625 7.407 1.00 90.81 88 ILE A CA 1
ATOM 711 C C . ILE A 1 88 ? -5.855 -4.419 7.944 1.00 90.81 88 ILE A C 1
ATOM 713 O O . ILE A 1 88 ? -6.788 -3.832 8.484 1.00 90.81 88 ILE A O 1
ATOM 717 N N . ILE A 1 89 ? -5.800 -5.755 7.881 1.00 89.44 89 ILE A N 1
ATOM 718 C CA . ILE A 1 89 ? -6.879 -6.625 8.377 1.00 89.44 89 ILE A CA 1
ATOM 719 C C . ILE A 1 89 ? -7.121 -6.389 9.874 1.00 89.44 89 ILE A C 1
ATOM 721 O O . ILE A 1 89 ? -8.265 -6.258 10.313 1.00 89.44 89 ILE A O 1
ATOM 725 N N . LYS A 1 90 ? -6.050 -6.298 10.675 1.00 89.44 90 LYS A N 1
ATOM 726 C CA . LYS A 1 90 ? -6.159 -6.010 12.111 1.00 89.44 90 LYS A CA 1
ATOM 727 C C . LYS A 1 90 ? -6.771 -4.630 12.369 1.00 89.44 90 LYS A C 1
ATOM 729 O O . LYS A 1 90 ? -7.630 -4.513 13.239 1.00 89.44 90 LYS A O 1
ATOM 734 N N . TYR A 1 91 ? -6.348 -3.614 11.620 1.00 88.88 91 TYR A N 1
ATOM 735 C CA . TYR A 1 91 ? -6.855 -2.249 11.738 1.00 88.88 91 TYR A CA 1
ATOM 736 C C . TYR A 1 91 ? -8.352 -2.180 11.414 1.00 88.88 91 TYR A C 1
ATOM 738 O O . TYR A 1 91 ? -9.124 -1.664 12.221 1.00 88.88 91 TYR A O 1
ATOM 746 N N . ILE A 1 92 ? -8.779 -2.788 10.301 1.00 85.88 92 ILE A N 1
ATOM 747 C CA . ILE A 1 92 ? -10.195 -2.884 9.915 1.00 85.88 92 ILE A CA 1
ATOM 748 C C . ILE A 1 92 ? -11.001 -3.557 11.026 1.00 85.88 92 ILE A C 1
ATOM 750 O O . ILE A 1 92 ? -12.016 -3.019 11.451 1.00 85.88 92 ILE A O 1
ATOM 754 N N . ASN A 1 93 ? -10.539 -4.693 11.554 1.00 84.75 93 ASN A N 1
ATOM 755 C CA . ASN A 1 93 ? -11.262 -5.402 12.611 1.00 84.75 93 ASN A CA 1
ATOM 756 C C . ASN A 1 93 ? -11.412 -4.569 13.894 1.00 84.75 93 ASN A C 1
ATOM 758 O O . ASN A 1 93 ? -12.472 -4.597 14.512 1.00 84.75 93 ASN A O 1
ATOM 762 N N . LEU A 1 94 ? -10.382 -3.816 14.288 1.00 83.94 94 LEU A N 1
ATOM 763 C CA . LEU A 1 94 ? -10.420 -2.979 15.492 1.00 83.94 94 LEU A CA 1
ATOM 764 C C . LEU A 1 94 ? -11.318 -1.746 15.334 1.00 83.94 94 LEU A C 1
ATOM 766 O O . LEU A 1 94 ? -11.979 -1.346 16.291 1.00 83.94 94 LEU A O 1
ATOM 770 N N . HIS A 1 95 ? -11.337 -1.135 14.150 1.00 72.00 95 HIS A N 1
ATOM 771 C CA . HIS A 1 95 ? -12.081 0.101 13.911 1.00 72.00 95 HIS A CA 1
ATOM 772 C C . HIS A 1 95 ? -13.518 -0.145 13.431 1.00 72.00 95 HIS A C 1
ATOM 774 O O . HIS A 1 95 ? -14.423 0.555 13.869 1.00 72.00 95 HIS A O 1
ATOM 780 N N . CYS A 1 96 ? -13.770 -1.190 12.642 1.00 61.31 96 CYS A N 1
ATOM 781 C CA . CYS A 1 96 ? -15.112 -1.555 12.173 1.00 61.31 96 CYS A CA 1
ATOM 782 C C . CYS A 1 96 ? -15.987 -2.163 13.291 1.00 61.31 96 CYS A C 1
ATOM 784 O O . CYS A 1 96 ? -17.214 -2.123 13.222 1.00 61.31 96 CYS A O 1
ATOM 786 N N . GLN A 1 97 ? -15.381 -2.691 14.365 1.00 56.00 97 GLN A N 1
ATOM 787 C CA . GLN A 1 97 ? -16.120 -3.107 15.565 1.00 56.00 97 GLN A CA 1
ATOM 788 C C . GLN A 1 97 ? -16.679 -1.924 16.371 1.00 56.00 97 GLN A C 1
ATOM 790 O O . GLN A 1 97 ? -17.692 -2.093 17.040 1.00 56.00 97 GLN A O 1
ATOM 795 N N . ARG A 1 98 ? -16.080 -0.728 16.275 1.00 51.81 98 ARG A N 1
ATOM 796 C CA . ARG A 1 98 ? -16.514 0.460 17.033 1.00 51.81 98 ARG A CA 1
ATOM 797 C C . ARG A 1 98 ? -17.754 1.154 16.469 1.00 51.81 98 ARG A C 1
ATOM 799 O O . ARG A 1 98 ? -18.346 1.958 17.170 1.00 51.81 98 ARG A O 1
ATOM 806 N N . GLU A 1 99 ? -18.150 0.861 15.232 1.00 50.56 99 GLU A N 1
ATOM 807 C CA . GLU A 1 99 ? -19.334 1.470 14.598 1.00 50.56 99 GLU A CA 1
ATOM 808 C C . GLU A 1 99 ? -20.620 0.645 14.790 1.00 50.56 99 GLU A C 1
ATOM 810 O O . GLU A 1 99 ? -21.664 0.977 14.229 1.00 50.56 99 GLU A O 1
ATOM 815 N N . LYS A 1 100 ? -20.555 -0.454 15.556 1.00 49.12 100 LYS A N 1
ATOM 816 C CA . LYS A 1 100 ? -21.699 -1.339 15.845 1.00 49.12 100 LYS A CA 1
ATOM 817 C C . LYS A 1 100 ? -22.171 -1.302 17.304 1.00 49.12 100 LYS A C 1
ATOM 819 O O . LYS A 1 100 ? -23.088 -2.053 17.635 1.00 49.12 100 LYS A O 1
ATOM 824 N N . GLU A 1 101 ? -21.566 -0.461 18.141 1.00 42.78 101 GLU A N 1
ATOM 825 C CA . GLU A 1 101 ? -22.017 -0.145 19.508 1.00 42.78 101 GLU A CA 1
ATOM 826 C C . GLU A 1 101 ? -22.662 1.244 19.546 1.00 42.78 101 GLU A C 1
ATOM 828 O O . GLU A 1 101 ? -23.698 1.380 20.235 1.00 42.78 101 GLU A O 1
#

Sequence (101 aa):
MYYLHKNKNTLRILPRKKGTELRFNQKIFFANEDLTKIIDFVISSSDISKHDFLETGLSEDIILCALVSLSDEGISPEIWGEVWEGKIIKYINLHCQREKE

Foldseek 3Di:
DDWQDDDNWIWDWADDPAAIWIDIPPDIDGDGPLLRLLLVVLQVCQVDDDDDPVPSPDDPVNSLVSLLVVVVVPDPQPSSPPVRSVVNVVVCVVVVVVVVD

Secondary structure (DSSP, 8-state):
-EEEEETTEEEEEEE-SSSEEEEETTEEEEE-HHHHHHHHHHHHHHSSS---GGGS---HHHHHHHHHHHHHTT--GGGG-HHHHHHHHHHHHHHHGGG--

pLDDT: mean 78.94, std 13.35, range [42.78, 91.56]